Protein AF-A0A954HTC6-F1 (afdb_monomer_lite)

Secondary structure (DSSP, 8-state):
-EES--TTTHHHHHHHTTT---EE--SSHHHHHHHHHHHHHHHHHHHHHHHHHHHHHHHHHHTEEPPSS-SS---EE---SS-----------------TTTTS--------

Structure (mmCIF, N/CA/C/O backbone):
data_AF-A0A954HTC6-F1
#
_entry.id   AF-A0A954HTC6-F1
#
loop_
_atom_site.group_PDB
_atom_site.id
_atom_site.type_symbol
_atom_site.label_atom_id
_atom_site.label_alt_id
_atom_site.label_comp_id
_atom_site.label_asym_id
_atom_site.label_entity_id
_atom_site.label_seq_id
_atom_site.pdbx_PDB_ins_code
_atom_site.Cartn_x
_atom_site.Cartn_y
_atom_site.Cartn_z
_atom_site.occupancy
_atom_site.B_iso_or_equiv
_atom_site.auth_seq_id
_atom_site.auth_comp_id
_atom_site.auth_asym_id
_atom_site.auth_atom_id
_atom_site.pdbx_PDB_model_num
ATOM 1 N N . MET A 1 1 ? -1.678 -11.745 -6.687 1.00 77.38 1 MET A N 1
ATOM 2 C CA . MET A 1 1 ? -1.579 -11.172 -8.052 1.00 77.38 1 MET A CA 1
ATOM 3 C C . MET A 1 1 ? -0.110 -10.933 -8.371 1.00 77.38 1 MET A C 1
ATOM 5 O O . MET A 1 1 ? 0.620 -10.592 -7.448 1.00 77.38 1 MET A O 1
ATOM 9 N N . ALA A 1 2 ? 0.335 -11.145 -9.608 1.00 89.12 2 ALA A N 1
ATOM 10 C CA . ALA A 1 2 ? 1.731 -10.944 -9.997 1.00 89.12 2 ALA A CA 1
ATOM 11 C C . ALA A 1 2 ? 1.830 -10.008 -11.208 1.00 89.12 2 ALA A C 1
ATOM 13 O O . ALA A 1 2 ? 1.036 -10.147 -12.135 1.00 89.12 2 ALA A O 1
ATOM 14 N N . ASP A 1 3 ? 2.775 -9.068 -11.181 1.00 88.31 3 ASP A N 1
ATOM 15 C CA . ASP A 1 3 ? 3.046 -8.125 -12.274 1.00 88.31 3 ASP A CA 1
ATOM 16 C C . ASP A 1 3 ? 4.568 -7.966 -12.458 1.00 88.31 3 ASP A C 1
ATOM 18 O O . ASP A 1 3 ? 5.255 -7.411 -11.599 1.00 88.31 3 ASP A O 1
ATOM 22 N N . PHE A 1 4 ? 5.109 -8.497 -13.557 1.00 90.62 4 PHE A N 1
ATOM 23 C CA . PHE A 1 4 ? 6.551 -8.503 -13.852 1.00 90.62 4 PHE A CA 1
ATOM 24 C C . PHE A 1 4 ? 7.017 -7.302 -14.688 1.00 90.62 4 PHE A C 1
ATOM 26 O O . PHE A 1 4 ? 8.219 -7.134 -14.903 1.00 90.62 4 PHE A O 1
ATOM 33 N N . PHE A 1 5 ? 6.079 -6.463 -15.133 1.00 88.94 5 PHE A N 1
ATOM 34 C CA . PHE A 1 5 ? 6.333 -5.269 -15.938 1.00 88.94 5 PHE A CA 1
ATOM 35 C C . PHE A 1 5 ? 5.621 -4.065 -15.323 1.00 88.94 5 PHE A C 1
ATOM 37 O O . PHE A 1 5 ? 4.995 -3.263 -16.012 1.00 88.94 5 PHE A O 1
ATOM 44 N N . CYS A 1 6 ? 5.711 -3.925 -13.999 1.00 86.81 6 CYS A N 1
ATOM 45 C CA . CYS A 1 6 ? 4.850 -2.979 -13.298 1.00 86.81 6 CYS A CA 1
ATOM 46 C C . CYS A 1 6 ? 5.223 -1.510 -13.529 1.00 86.81 6 CYS A C 1
ATOM 48 O O . CYS A 1 6 ? 4.469 -0.619 -13.131 1.00 86.81 6 CYS A O 1
ATOM 50 N N . GLY A 1 7 ? 6.399 -1.232 -14.111 1.00 89.25 7 GLY A N 1
ATOM 51 C CA . GLY A 1 7 ? 6.894 0.118 -14.366 1.00 89.25 7 GLY A CA 1
ATOM 52 C C . GLY A 1 7 ? 6.903 0.984 -13.102 1.00 89.25 7 GLY A C 1
ATOM 53 O O . GLY A 1 7 ? 7.833 0.928 -12.301 1.00 89.25 7 GLY A O 1
ATOM 54 N N . SER A 1 8 ? 5.854 1.792 -12.929 1.00 90.50 8 SER A N 1
ATOM 55 C CA . SER A 1 8 ? 5.660 2.683 -11.776 1.00 90.50 8 SER A CA 1
ATOM 56 C C . SER A 1 8 ? 4.956 2.049 -10.562 1.00 90.50 8 SER A C 1
ATOM 58 O O . SER A 1 8 ? 4.862 2.701 -9.515 1.00 90.50 8 SER A O 1
ATOM 60 N N . GLY A 1 9 ? 4.454 0.815 -10.679 1.00 90.50 9 GLY A N 1
ATOM 61 C CA . GLY A 1 9 ? 3.860 0.052 -9.577 1.00 90.50 9 GLY A CA 1
ATOM 62 C C . GLY A 1 9 ? 2.411 0.416 -9.235 1.00 90.50 9 GLY A C 1
ATOM 63 O O . GLY A 1 9 ? 2.012 0.326 -8.072 1.00 90.50 9 GLY A O 1
ATOM 64 N N . THR A 1 10 ? 1.616 0.873 -10.207 1.00 91.56 10 THR A N 1
ATOM 65 C CA . THR A 1 10 ? 0.199 1.248 -10.010 1.00 91.56 10 THR A CA 1
ATOM 66 C C . THR A 1 10 ? -0.680 0.050 -9.663 1.00 91.56 10 THR A C 1
ATOM 68 O O . THR A 1 10 ? -1.450 0.127 -8.706 1.00 91.56 10 THR A O 1
ATOM 71 N N . THR A 1 11 ? -0.520 -1.068 -10.376 1.00 91.25 11 THR A N 1
ATOM 72 C CA . THR A 1 11 ? -1.229 -2.335 -10.129 1.00 91.25 11 THR A CA 1
ATOM 73 C C . THR A 1 11 ? -1.079 -2.772 -8.674 1.00 91.25 11 THR A C 1
ATOM 75 O O . THR A 1 11 ? -2.047 -3.090 -7.983 1.00 91.25 11 THR A O 1
ATOM 78 N N . THR A 1 12 ? 0.153 -2.695 -8.180 1.00 91.88 12 THR A N 1
ATOM 79 C CA . THR A 1 12 ? 0.537 -3.040 -6.817 1.00 91.88 12 THR A CA 1
ATOM 80 C C . THR A 1 12 ? -0.109 -2.125 -5.781 1.00 91.88 12 THR A C 1
ATOM 82 O O . THR A 1 12 ? -0.655 -2.603 -4.790 1.00 91.88 12 THR A O 1
ATOM 85 N N . ALA A 1 13 ? -0.126 -0.812 -6.035 1.00 91.94 13 ALA A N 1
ATOM 86 C CA . ALA A 1 13 ? -0.768 0.156 -5.146 1.00 91.94 13 ALA A CA 1
ATOM 87 C C . ALA A 1 13 ? -2.271 -0.113 -4.985 1.00 91.94 13 ALA A C 1
ATOM 89 O O . ALA A 1 13 ? -2.813 0.025 -3.890 1.00 91.94 13 ALA A O 1
ATOM 90 N N . VAL A 1 14 ? -2.949 -0.504 -6.068 1.00 91.12 14 VAL A N 1
ATOM 91 C CA . VAL A 1 14 ? -4.381 -0.831 -6.043 1.00 91.12 14 VAL A CA 1
ATOM 92 C C . VAL A 1 14 ? -4.630 -2.170 -5.353 1.00 91.12 14 VAL A C 1
ATOM 94 O O . VAL A 1 14 ? -5.611 -2.295 -4.627 1.00 91.12 14 VAL A O 1
ATOM 97 N N . ALA A 1 15 ? -3.746 -3.154 -5.535 1.00 91.75 15 ALA A N 1
ATOM 98 C CA . ALA A 1 15 ? -3.843 -4.454 -4.873 1.00 91.75 15 ALA A CA 1
ATOM 99 C C . ALA A 1 15 ? -3.581 -4.380 -3.354 1.00 91.75 15 ALA A C 1
ATOM 101 O O . ALA A 1 15 ? -4.182 -5.146 -2.597 1.00 91.75 15 ALA A O 1
ATOM 102 N N . GLU A 1 16 ? -2.734 -3.448 -2.905 1.00 91.06 16 GLU A N 1
ATOM 103 C CA . GLU A 1 16 ? -2.382 -3.269 -1.489 1.00 91.06 16 GLU A CA 1
ATOM 104 C C . GLU A 1 16 ? -3.539 -2.702 -0.650 1.00 91.06 16 GLU A C 1
ATOM 106 O O . GLU A 1 16 ? -3.747 -3.153 0.477 1.00 91.06 16 GLU A O 1
ATOM 111 N N . LYS A 1 17 ? -4.336 -1.768 -1.193 1.00 87.25 17 LYS A N 1
ATOM 112 C CA . LYS A 1 17 ? -5.487 -1.153 -0.493 1.00 87.25 17 LYS A CA 1
ATOM 113 C C . LYS A 1 17 ? -6.484 -2.178 0.087 1.00 87.25 17 LYS A C 1
ATOM 115 O O . LYS A 1 17 ? -6.742 -2.132 1.285 1.00 87.25 17 LYS A O 1
ATOM 120 N N . PRO A 1 18 ? -7.005 -3.149 -0.690 1.00 88.31 18 PRO A N 1
ATOM 121 C CA . PRO A 1 18 ? -7.872 -4.211 -0.177 1.00 88.31 18 PRO A CA 1
ATOM 122 C C . PRO A 1 18 ? -7.114 -5.307 0.600 1.00 88.31 18 PRO A C 1
ATOM 124 O O . PRO A 1 18 ? -7.716 -6.308 0.973 1.00 88.31 18 PRO A O 1
ATOM 127 N N . GLY A 1 19 ? -5.799 -5.174 0.821 1.00 86.50 19 GLY A N 1
ATOM 128 C CA . GLY A 1 19 ? -4.998 -6.135 1.584 1.00 86.50 19 GLY A CA 1
ATOM 129 C C . GLY A 1 19 ? -4.696 -7.449 0.857 1.00 86.50 19 GLY A C 1
ATOM 130 O O . GLY A 1 19 ? -4.492 -8.471 1.513 1.00 86.50 19 GLY A O 1
ATOM 131 N N . ARG A 1 20 ? -4.667 -7.456 -0.482 1.00 91.69 20 ARG A N 1
ATOM 132 C CA . ARG A 1 20 ? -4.345 -8.663 -1.260 1.00 91.69 20 ARG A CA 1
ATOM 133 C C . ARG A 1 20 ? -2.839 -8.905 -1.282 1.00 91.69 20 ARG A C 1
ATOM 135 O O . ARG A 1 20 ? -2.054 -7.968 -1.348 1.00 91.69 20 ARG A O 1
ATOM 142 N N . LYS A 1 21 ? -2.431 -10.175 -1.306 1.00 92.00 21 LYS A N 1
ATOM 143 C CA . LYS A 1 21 ? -1.024 -10.546 -1.513 1.00 92.00 21 LYS A CA 1
ATOM 144 C C . LYS A 1 21 ? -0.633 -10.350 -2.981 1.00 92.00 21 LYS A C 1
ATOM 146 O O . LYS A 1 21 ? -1.350 -10.781 -3.897 1.00 92.00 21 LYS A O 1
ATOM 151 N N . TRP A 1 22 ? 0.519 -9.734 -3.207 1.00 93.00 22 TRP A N 1
ATOM 152 C CA . TRP A 1 22 ? 1.041 -9.468 -4.541 1.00 93.00 22 TRP A CA 1
ATOM 153 C C . TRP A 1 22 ? 2.549 -9.690 -4.625 1.00 93.00 22 TRP A C 1
ATOM 155 O O . TRP A 1 22 ? 3.257 -9.624 -3.625 1.00 93.00 22 TRP A O 1
ATOM 165 N N . ILE A 1 23 ? 3.018 -9.966 -5.839 1.00 91.62 23 ILE A N 1
ATOM 166 C CA . ILE A 1 23 ? 4.435 -10.044 -6.200 1.00 91.62 23 ILE A CA 1
ATOM 167 C C . ILE A 1 23 ? 4.633 -9.108 -7.386 1.00 91.62 23 ILE A C 1
ATOM 169 O O . ILE A 1 23 ? 3.808 -9.082 -8.298 1.00 91.62 23 ILE A O 1
ATOM 173 N N . VAL A 1 24 ? 5.697 -8.314 -7.368 1.00 92.88 24 VAL A N 1
ATOM 174 C CA . VAL A 1 24 ? 5.951 -7.340 -8.424 1.00 92.88 24 VAL A CA 1
ATOM 175 C C . VAL A 1 24 ? 7.422 -7.335 -8.821 1.00 92.88 24 VAL A C 1
ATOM 177 O O . VAL A 1 24 ? 8.290 -7.447 -7.957 1.00 92.88 24 VAL A O 1
ATOM 180 N N . GLY A 1 25 ? 7.699 -7.206 -10.116 1.00 90.38 25 GLY A N 1
ATOM 181 C CA . GLY A 1 25 ? 9.048 -7.175 -10.674 1.00 90.38 25 GLY A CA 1
ATOM 182 C C . GLY A 1 25 ? 9.208 -6.119 -11.766 1.00 90.38 25 GLY A C 1
ATOM 183 O O . GLY A 1 25 ? 8.234 -5.657 -12.354 1.00 90.38 25 GLY A O 1
ATOM 184 N N . ASN A 1 26 ? 10.455 -5.710 -11.994 1.00 90.75 26 ASN A N 1
ATOM 185 C CA . ASN A 1 26 ? 10.930 -5.006 -13.187 1.00 90.75 26 ASN A CA 1
ATOM 186 C C . ASN A 1 26 ? 12.430 -5.278 -13.334 1.00 90.75 26 ASN A C 1
ATOM 188 O O . ASN A 1 26 ? 13.133 -5.404 -12.332 1.00 90.75 26 ASN A O 1
ATOM 192 N N . LEU A 1 27 ? 12.933 -5.262 -14.569 1.00 90.62 27 LEU A N 1
ATOM 193 C CA . LEU A 1 27 ? 14.365 -5.419 -14.854 1.00 90.62 27 LEU A CA 1
ATOM 194 C C . LEU A 1 27 ? 15.168 -4.125 -14.624 1.00 90.62 27 LEU A C 1
ATOM 196 O O . LEU A 1 27 ? 16.351 -4.163 -14.302 1.00 90.62 27 LEU A O 1
ATOM 200 N N . GLY A 1 28 ? 14.533 -2.959 -14.776 1.00 89.69 28 GLY A N 1
ATOM 201 C CA . GLY A 1 28 ? 15.212 -1.667 -14.683 1.00 89.69 28 GLY A CA 1
ATOM 202 C C . GLY A 1 28 ? 15.376 -1.154 -13.248 1.00 89.69 28 GLY A C 1
ATOM 203 O O . GLY A 1 28 ? 14.415 -1.111 -12.478 1.00 89.69 28 GLY A O 1
ATOM 204 N N . LYS A 1 29 ? 16.564 -0.625 -12.917 1.00 90.31 29 LYS A N 1
ATOM 205 C CA . LYS A 1 29 ? 16.852 0.008 -11.612 1.00 90.31 29 LYS A CA 1
ATOM 206 C C . LYS A 1 29 ? 15.886 1.153 -11.282 1.00 90.31 29 LYS A C 1
ATOM 208 O O . LYS A 1 29 ? 15.444 1.262 -10.136 1.00 90.31 29 LYS A O 1
ATOM 213 N N . PHE A 1 30 ? 15.554 1.998 -12.261 1.00 91.94 30 PHE A N 1
ATOM 214 C CA . PHE A 1 30 ? 14.680 3.160 -12.058 1.00 91.94 30 PHE A CA 1
ATOM 215 C C . PHE A 1 30 ? 13.212 2.771 -11.790 1.00 91.94 30 PHE A C 1
ATOM 217 O O . PHE A 1 30 ? 12.696 3.189 -10.752 1.00 91.94 30 PHE A O 1
ATOM 224 N N . PRO A 1 31 ? 12.556 1.920 -12.612 1.00 91.44 31 PRO A N 1
ATOM 225 C CA . PRO A 1 31 ? 11.229 1.374 -12.305 1.00 91.44 31 PRO A CA 1
ATOM 226 C C . PRO A 1 31 ? 11.120 0.744 -10.911 1.00 91.44 31 PRO A C 1
ATOM 228 O O . PRO A 1 31 ? 10.161 1.002 -10.179 1.00 91.44 31 PRO A O 1
ATOM 231 N N . VAL A 1 32 ? 12.135 -0.026 -10.498 1.00 92.56 32 VAL A N 1
ATOM 232 C CA . VAL A 1 32 ? 12.173 -0.650 -9.165 1.00 92.56 32 VAL A CA 1
ATOM 233 C C . VAL A 1 32 ? 12.197 0.404 -8.056 1.00 92.56 32 VAL A C 1
ATOM 235 O O . VAL A 1 32 ? 11.437 0.299 -7.092 1.00 92.56 32 VAL A O 1
ATOM 238 N N . HIS A 1 33 ? 13.012 1.455 -8.186 1.00 92.88 33 HIS A N 1
ATOM 239 C CA . HIS A 1 33 ? 13.066 2.528 -7.187 1.00 92.88 33 HIS A CA 1
ATOM 240 C C . HIS A 1 33 ? 11.759 3.319 -7.112 1.00 92.88 33 HIS A C 1
ATOM 242 O O . HIS A 1 33 ? 11.287 3.609 -6.011 1.00 92.88 33 HIS A O 1
ATOM 248 N N . THR A 1 34 ? 11.161 3.643 -8.258 1.00 94.00 34 THR A N 1
ATOM 249 C CA . THR A 1 34 ? 9.878 4.355 -8.325 1.00 94.00 34 THR A CA 1
ATOM 250 C C . THR A 1 34 ? 8.769 3.540 -7.667 1.00 94.00 34 THR A C 1
ATOM 252 O O . THR A 1 34 ? 8.051 4.052 -6.805 1.00 94.00 34 THR A O 1
ATOM 255 N N . THR A 1 35 ? 8.687 2.250 -7.996 1.00 94.19 35 THR A N 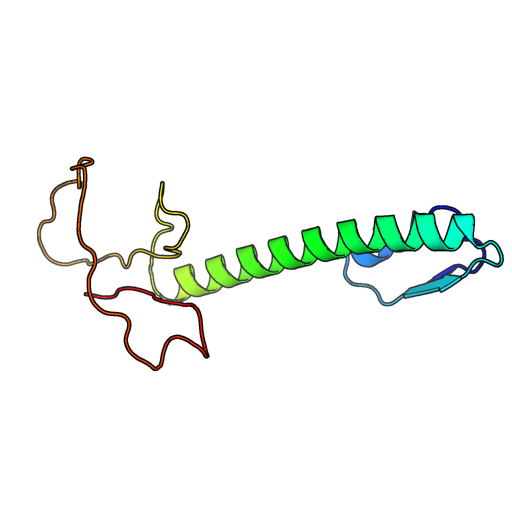1
ATOM 256 C CA . THR A 1 35 ? 7.717 1.321 -7.405 1.00 94.19 35 THR A CA 1
ATOM 257 C C . THR A 1 35 ? 7.919 1.192 -5.895 1.00 94.19 35 THR A C 1
ATOM 259 O O . THR A 1 35 ? 6.964 1.338 -5.133 1.00 94.19 35 THR A O 1
ATOM 262 N N . ARG A 1 36 ? 9.163 1.012 -5.427 1.00 93.31 36 ARG A N 1
ATOM 263 C CA . ARG A 1 36 ? 9.481 0.910 -3.993 1.00 93.31 36 ARG A CA 1
ATOM 264 C C . ARG A 1 36 ? 9.091 2.172 -3.224 1.00 93.31 36 ARG A C 1
ATOM 266 O O . ARG A 1 36 ? 8.444 2.069 -2.185 1.00 93.31 36 ARG A O 1
ATOM 273 N N . LYS A 1 37 ? 9.451 3.358 -3.731 1.00 94.56 37 LYS A N 1
ATOM 274 C CA . LYS A 1 37 ? 9.097 4.642 -3.100 1.00 94.56 37 LYS A CA 1
ATOM 275 C C . LYS A 1 37 ? 7.580 4.817 -2.997 1.00 94.56 37 LYS A C 1
ATOM 277 O O . LYS A 1 37 ? 7.091 5.195 -1.935 1.00 94.56 37 LYS A O 1
ATOM 282 N N . ARG A 1 38 ? 6.835 4.480 -4.058 1.00 94.38 38 ARG A N 1
ATOM 283 C CA . ARG A 1 38 ? 5.364 4.499 -4.052 1.00 94.38 38 ARG A CA 1
ATOM 284 C C . ARG A 1 38 ? 4.798 3.552 -2.989 1.00 94.38 38 ARG A C 1
ATOM 286 O O . ARG A 1 38 ? 3.924 3.956 -2.227 1.00 94.38 38 ARG A O 1
ATOM 293 N N . MET A 1 39 ? 5.301 2.317 -2.913 1.00 93.81 39 MET A N 1
ATOM 294 C CA . MET A 1 39 ? 4.788 1.307 -1.975 1.00 93.81 39 MET A CA 1
ATOM 295 C C . MET A 1 39 ? 5.016 1.684 -0.514 1.00 93.81 39 MET A C 1
ATOM 297 O O . MET A 1 39 ? 4.114 1.498 0.295 1.00 93.81 39 MET A O 1
ATOM 301 N N . ILE A 1 40 ? 6.155 2.300 -0.184 1.00 93.62 40 ILE A N 1
ATOM 302 C CA . ILE A 1 40 ? 6.409 2.815 1.172 1.00 93.62 40 ILE A CA 1
ATOM 303 C C . ILE A 1 40 ? 5.331 3.831 1.584 1.00 93.62 40 ILE A C 1
ATOM 305 O O . ILE A 1 40 ? 4.850 3.790 2.715 1.00 93.62 40 ILE A O 1
ATOM 309 N N . GLY A 1 41 ? 4.920 4.720 0.674 1.00 93.12 41 GLY A N 1
ATOM 310 C CA . GLY A 1 41 ? 3.848 5.686 0.934 1.00 93.12 41 GLY A CA 1
ATOM 311 C C . GLY A 1 41 ? 2.503 5.013 1.218 1.00 93.12 41 GLY A C 1
ATOM 312 O O . GLY A 1 41 ? 1.862 5.317 2.222 1.00 93.12 41 GLY A O 1
ATOM 313 N N . VAL A 1 42 ? 2.115 4.046 0.382 1.00 93.12 42 VAL A N 1
ATOM 314 C CA . VAL A 1 42 ? 0.854 3.299 0.541 1.00 93.12 42 VAL A CA 1
ATOM 315 C C . VAL A 1 42 ? 0.839 2.493 1.844 1.00 93.12 42 VAL A C 1
ATOM 317 O O . VAL A 1 42 ? -0.160 2.487 2.559 1.00 93.12 42 VAL A O 1
ATOM 320 N N . GLN A 1 43 ? 1.954 1.853 2.204 1.00 92.38 43 GLN A N 1
ATOM 321 C 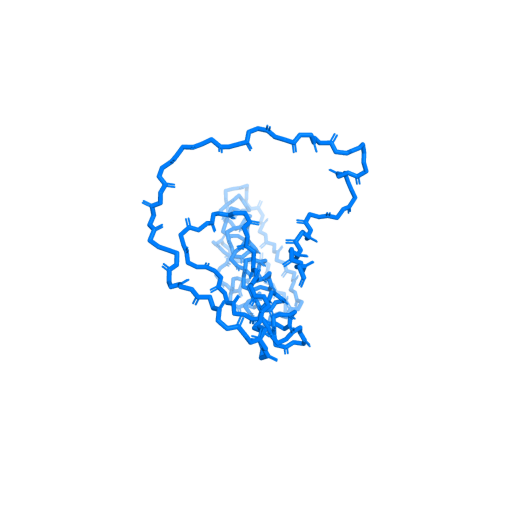CA . GLN A 1 43 ? 2.060 1.089 3.449 1.00 92.38 43 GLN A CA 1
ATOM 322 C C . GLN A 1 43 ? 1.954 1.976 4.693 1.00 92.38 43 GLN A C 1
ATOM 324 O O . GLN A 1 43 ? 1.310 1.581 5.662 1.00 92.38 43 GLN A O 1
ATOM 329 N N . ARG A 1 44 ? 2.540 3.181 4.665 1.00 93.69 44 ARG A N 1
ATOM 330 C CA . ARG A 1 44 ? 2.422 4.151 5.766 1.00 93.69 44 ARG A CA 1
ATOM 331 C C . ARG A 1 44 ? 0.985 4.627 5.962 1.00 93.69 44 ARG A C 1
ATOM 333 O O . ARG A 1 44 ? 0.521 4.654 7.094 1.00 93.69 44 ARG A O 1
ATOM 340 N N . GLN A 1 45 ? 0.277 4.939 4.875 1.00 91.69 45 GLN A N 1
ATOM 341 C CA . GLN A 1 45 ? -1.144 5.308 4.931 1.00 91.69 45 GLN A CA 1
ATOM 342 C C . GLN A 1 45 ? -1.977 4.183 5.551 1.00 91.69 45 GLN A C 1
ATOM 344 O O . GLN A 1 45 ? -2.716 4.403 6.503 1.00 91.69 45 GLN A O 1
ATOM 349 N N . ARG A 1 46 ? -1.764 2.949 5.088 1.00 89.44 46 ARG A N 1
ATOM 350 C CA . ARG A 1 46 ? -2.464 1.770 5.604 1.00 89.44 46 ARG 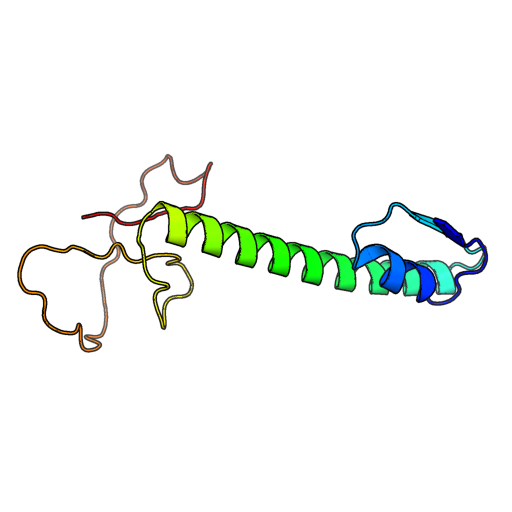A CA 1
ATOM 351 C C . ARG A 1 46 ? -2.157 1.486 7.077 1.00 89.44 46 ARG A C 1
ATOM 353 O O . ARG A 1 46 ? -3.018 0.982 7.793 1.00 89.44 46 ARG A O 1
ATOM 360 N N . LEU A 1 47 ? -0.932 1.750 7.533 1.00 91.06 47 LEU A N 1
ATOM 361 C CA . LEU A 1 47 ? -0.577 1.607 8.945 1.00 91.06 47 LEU A CA 1
ATOM 362 C C . LEU A 1 47 ? -1.311 2.649 9.798 1.00 91.06 47 LEU A C 1
ATOM 364 O O . LEU A 1 47 ? -1.943 2.266 10.775 1.00 91.06 47 LEU A O 1
ATOM 368 N N . ALA A 1 48 ? -1.319 3.914 9.374 1.00 91.06 48 ALA A N 1
ATOM 369 C CA . ALA A 1 48 ? -2.037 4.983 10.067 1.00 91.06 48 ALA A CA 1
ATOM 370 C C . ALA A 1 48 ? -3.553 4.714 10.143 1.00 91.06 48 ALA A C 1
ATOM 372 O O . ALA A 1 48 ? -4.166 4.898 11.190 1.00 91.06 48 ALA A O 1
ATOM 373 N N . GLU A 1 49 ? -4.158 4.209 9.063 1.00 91.19 49 GLU A N 1
ATOM 374 C CA . GLU A 1 49 ? -5.570 3.796 9.051 1.00 91.19 49 GLU A CA 1
ATOM 375 C C . GLU A 1 49 ? -5.848 2.671 10.059 1.00 91.19 49 GLU A C 1
ATOM 377 O O . GLU A 1 49 ? -6.841 2.712 10.786 1.00 91.19 49 GLU A O 1
ATOM 382 N N . LYS A 1 50 ? -4.957 1.673 10.141 1.00 90.75 50 LYS A N 1
ATOM 383 C CA . LYS A 1 50 ? -5.071 0.577 11.114 1.00 90.75 50 LYS A CA 1
ATOM 384 C C . LYS A 1 50 ? -4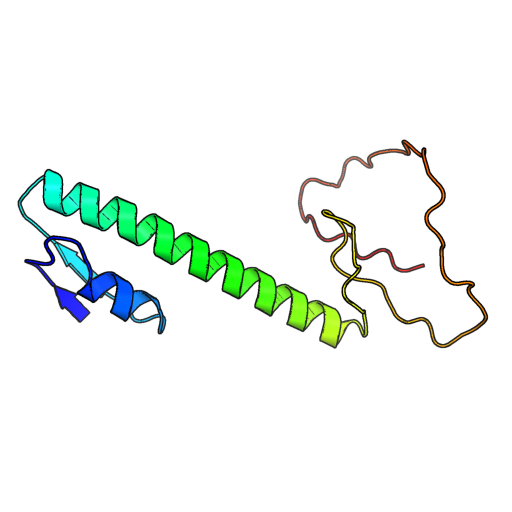.912 1.061 12.549 1.00 90.75 50 LYS A C 1
ATOM 386 O O . LYS A 1 50 ? -5.662 0.615 13.410 1.00 90.75 50 LYS A O 1
ATOM 391 N N . GLU A 1 51 ? -3.957 1.948 12.808 1.00 91.44 51 GLU A N 1
ATOM 392 C CA . GLU A 1 51 ? -3.750 2.552 14.126 1.00 91.44 51 GLU A CA 1
ATOM 393 C C . GLU A 1 51 ? -4.980 3.361 14.550 1.00 91.44 51 GLU A C 1
ATOM 395 O O . GLU A 1 51 ? -5.484 3.172 15.654 1.00 91.44 51 GLU A O 1
ATOM 400 N N . ALA A 1 52 ? -5.542 4.178 13.654 1.00 89.38 52 ALA A N 1
ATOM 401 C CA . ALA A 1 52 ? -6.759 4.940 13.923 1.00 89.38 52 ALA A CA 1
ATOM 402 C C . ALA A 1 52 ? -7.968 4.033 14.214 1.00 89.38 52 ALA A C 1
ATOM 404 O O . ALA A 1 52 ? -8.707 4.281 15.169 1.00 89.38 52 ALA A O 1
ATOM 405 N N . ALA A 1 53 ? -8.148 2.965 13.431 1.00 91.12 53 ALA A N 1
ATOM 406 C CA . ALA A 1 53 ? -9.209 1.983 13.651 1.00 91.12 53 ALA A CA 1
ATOM 407 C C . ALA A 1 53 ? -9.022 1.209 14.968 1.00 91.12 53 ALA A C 1
ATOM 409 O O . ALA A 1 53 ? -9.989 0.913 15.667 1.00 91.12 53 ALA A O 1
ATOM 410 N N . PHE A 1 54 ? -7.776 0.903 15.333 1.00 92.19 54 PHE A N 1
ATOM 411 C CA . PHE A 1 54 ? -7.452 0.237 16.590 1.00 92.19 54 PHE A CA 1
ATOM 412 C C . PHE A 1 54 ? -7.729 1.131 17.803 1.00 92.19 54 PHE A C 1
ATOM 414 O O . PHE A 1 54 ? -8.321 0.677 18.781 1.00 92.19 54 PHE A O 1
ATOM 421 N N . LEU A 1 55 ? -7.366 2.414 17.729 1.00 89.19 55 LEU A N 1
ATOM 422 C CA . LEU A 1 55 ? -7.686 3.387 18.772 1.00 89.19 55 LEU A CA 1
ATOM 423 C C . LEU A 1 55 ? -9.197 3.554 18.939 1.00 89.19 55 LEU A C 1
ATOM 425 O O . LEU A 1 55 ? -9.686 3.565 20.064 1.00 89.19 55 LEU A O 1
ATOM 429 N N . ASP A 1 56 ? -9.947 3.627 17.840 1.00 88.56 56 ASP A N 1
ATOM 430 C CA . ASP A 1 56 ? -11.409 3.704 17.883 1.00 88.56 56 ASP A CA 1
ATOM 431 C C . ASP A 1 56 ? -12.029 2.504 18.617 1.00 88.56 56 ASP A C 1
ATOM 433 O O . ASP A 1 56 ? -12.862 2.665 19.514 1.00 88.56 56 ASP A O 1
ATOM 437 N N . LEU A 1 57 ? -11.534 1.299 18.318 1.00 90.69 57 LEU A N 1
ATOM 438 C CA . LEU A 1 57 ? -11.944 0.075 18.999 1.00 90.69 57 LEU A CA 1
ATOM 439 C C . LEU A 1 57 ? -11.663 0.130 20.508 1.00 90.69 57 LEU A C 1
ATOM 441 O O . LEU A 1 57 ? -12.536 -0.229 21.302 1.00 90.69 57 LEU A O 1
ATOM 445 N N . ILE A 1 58 ? -10.474 0.591 20.910 1.00 90.56 58 ILE A N 1
ATOM 446 C CA . ILE A 1 58 ? -10.106 0.737 22.327 1.00 90.56 58 ILE A CA 1
ATOM 447 C C . ILE A 1 58 ? -11.047 1.718 23.026 1.00 90.56 58 ILE A C 1
ATOM 449 O O . ILE A 1 58 ? -11.577 1.411 24.093 1.00 90.56 58 ILE A O 1
ATOM 453 N N . LEU A 1 59 ? -11.294 2.884 22.432 1.00 86.25 59 LEU A N 1
ATOM 454 C CA . LEU A 1 59 ? -12.138 3.915 23.036 1.00 86.25 59 LEU A CA 1
ATOM 455 C C . LEU A 1 59 ? -13.579 3.451 23.204 1.00 86.25 59 LEU A C 1
ATOM 457 O O . LEU A 1 59 ? -14.175 3.643 24.267 1.00 86.25 59 LEU A O 1
ATOM 461 N N . ARG A 1 60 ? -14.106 2.750 22.198 1.00 85.44 60 ARG A N 1
ATOM 462 C CA . ARG A 1 60 ? -15.422 2.120 22.262 1.00 85.44 60 ARG A CA 1
ATOM 463 C C . ARG A 1 60 ? -15.494 1.072 23.375 1.00 85.44 60 ARG A C 1
ATOM 465 O O . ARG A 1 60 ? -16.465 1.066 24.130 1.00 85.44 60 ARG A O 1
ATOM 472 N N . ALA A 1 61 ? -14.482 0.213 23.508 1.00 87.88 61 ALA A N 1
ATOM 473 C CA . ALA A 1 61 ? -14.428 -0.797 24.566 1.00 87.88 61 ALA A CA 1
ATOM 474 C C . ALA A 1 61 ? -14.324 -0.166 25.967 1.00 87.88 61 ALA A C 1
ATOM 476 O O . ALA A 1 61 ? -14.980 -0.615 26.907 1.00 87.88 61 ALA A O 1
ATOM 477 N N . CYS A 1 62 ? -13.550 0.912 26.100 1.00 86.44 62 CYS A N 1
ATOM 478 C CA . CYS A 1 62 ? -13.322 1.611 27.363 1.00 86.44 62 CYS A CA 1
ATOM 479 C C . CYS A 1 62 ? -14.396 2.656 27.723 1.00 86.44 62 CYS A C 1
ATOM 481 O O . CYS A 1 62 ? -14.300 3.248 28.799 1.00 86.44 62 CYS A O 1
ATOM 483 N N . ARG A 1 63 ? -15.406 2.897 26.869 1.00 82.94 63 ARG A N 1
ATOM 484 C CA . ARG A 1 63 ? -16.394 3.994 27.016 1.00 82.94 63 ARG A CA 1
ATOM 485 C C . ARG A 1 63 ? -15.723 5.360 27.226 1.00 82.94 63 ARG A C 1
ATOM 487 O O . ARG A 1 63 ? -16.075 6.126 28.133 1.00 82.94 63 ARG A O 1
ATOM 494 N N . ALA A 1 64 ? -14.718 5.629 26.403 1.00 82.31 64 ALA A N 1
ATOM 495 C CA . ALA A 1 64 ? -13.918 6.842 26.441 1.00 82.31 64 ALA A CA 1
ATOM 496 C C . ALA A 1 64 ? -14.131 7.690 25.177 1.00 82.31 64 ALA A C 1
ATOM 498 O O . ALA A 1 64 ? -14.384 7.163 24.097 1.00 82.31 64 ALA A O 1
ATOM 499 N N . GLU A 1 65 ? -14.015 9.005 25.325 1.00 81.31 65 GLU A N 1
ATOM 500 C CA . GLU A 1 65 ? -14.088 9.993 24.246 1.00 81.31 65 GLU A CA 1
ATOM 501 C C . GLU A 1 65 ? -12.684 10.314 23.716 1.00 81.31 65 GLU A C 1
ATOM 503 O O . GLU A 1 65 ? -11.704 10.221 24.463 1.00 81.31 65 GLU A O 1
ATOM 508 N N . LYS A 1 66 ? -12.569 10.706 22.440 1.00 78.19 66 LYS A N 1
ATOM 509 C CA . LYS A 1 66 ? -11.307 11.222 21.887 1.00 78.19 66 LYS A CA 1
ATOM 510 C C . LYS A 1 66 ? -11.023 12.603 22.497 1.00 78.19 66 LYS A C 1
ATOM 512 O O . LYS A 1 66 ? -11.915 13.445 22.480 1.00 78.19 66 LYS A O 1
ATOM 517 N N . PRO A 1 67 ? -9.829 12.849 23.055 1.00 77.62 67 PRO A N 1
ATOM 518 C CA . PRO A 1 67 ? -9.466 14.162 23.569 1.00 77.62 67 PRO A CA 1
ATOM 519 C C . PRO A 1 67 ? -9.071 15.101 22.419 1.00 77.62 67 PRO A C 1
ATOM 521 O O . PRO A 1 67 ? -8.292 14.725 21.545 1.00 77.62 67 PRO A O 1
ATOM 524 N N . ASP A 1 68 ? -9.571 16.334 22.448 1.00 73.25 68 ASP A N 1
ATOM 525 C CA . ASP A 1 68 ? -9.209 17.383 21.491 1.00 73.25 68 ASP A CA 1
ATOM 526 C C . ASP A 1 68 ? -8.030 18.222 22.010 1.00 73.25 68 ASP A C 1
ATOM 528 O O . ASP A 1 68 ? -7.975 18.575 23.189 1.00 73.25 68 ASP A O 1
ATOM 532 N N . GLY A 1 69 ? -7.088 18.570 21.127 1.00 77.50 69 GLY A N 1
ATOM 533 C CA . GLY A 1 69 ? -5.996 19.509 21.430 1.00 77.50 69 GLY A CA 1
ATOM 534 C C . GLY A 1 69 ? -4.779 18.932 22.166 1.00 77.50 69 GLY A C 1
ATOM 535 O O . GLY A 1 69 ? -3.912 19.701 22.576 1.00 77.50 69 GLY A O 1
ATOM 536 N N . PHE A 1 70 ? -4.675 17.606 22.313 1.00 70.88 70 PHE A N 1
ATOM 537 C CA . PHE A 1 70 ? -3.516 16.936 22.917 1.00 70.88 70 PHE A CA 1
ATOM 538 C C . PHE A 1 70 ? -2.888 15.928 21.944 1.00 70.88 70 PHE A C 1
ATOM 540 O O . PHE A 1 70 ? -3.579 15.047 21.447 1.00 70.88 70 PHE A O 1
ATOM 547 N N . GLU A 1 71 ? -1.574 16.014 21.701 1.00 63.84 71 GLU A N 1
ATOM 548 C CA . GLU A 1 71 ? -0.875 15.086 20.787 1.00 63.84 71 GLU A CA 1
ATOM 549 C C . GLU A 1 71 ? -0.671 13.678 21.371 1.00 63.84 71 GLU A C 1
ATOM 551 O O . GLU A 1 71 ? -0.589 12.702 20.631 1.00 63.84 71 GLU A O 1
ATOM 556 N N . THR A 1 72 ? -0.575 13.558 22.697 1.00 75.44 72 THR A N 1
ATOM 557 C CA . THR A 1 72 ? -0.187 12.317 23.392 1.00 75.44 72 THR A CA 1
ATOM 558 C C . THR A 1 72 ? -1.333 11.579 24.074 1.00 75.44 72 THR A C 1
ATOM 560 O O . THR A 1 72 ? -1.160 10.426 24.463 1.00 75.44 72 THR A O 1
ATOM 563 N N . PHE A 1 73 ? -2.496 12.208 24.242 1.00 75.56 73 PHE A N 1
ATOM 564 C CA . PHE A 1 73 ? -3.644 11.566 24.878 1.00 75.56 73 PHE A CA 1
ATOM 565 C C . PHE A 1 73 ? -4.571 10.983 23.819 1.00 75.56 73 PHE A C 1
ATOM 567 O O . PHE A 1 73 ? -4.952 11.666 22.878 1.00 75.56 73 PHE A O 1
ATOM 574 N N . HIS A 1 74 ? -4.956 9.717 23.983 1.00 72.75 74 HIS A N 1
ATOM 575 C CA . HIS A 1 74 ? -5.824 9.033 23.020 1.00 72.75 74 HIS A CA 1
ATOM 576 C C . HIS A 1 74 ? -7.265 8.871 23.503 1.00 72.75 74 HIS A C 1
ATOM 578 O O . HIS A 1 74 ? -8.144 8.680 22.670 1.00 72.75 74 HIS A O 1
ATOM 584 N N . GLY A 1 75 ? -7.527 8.968 24.814 1.00 70.62 75 GLY A N 1
ATOM 585 C CA . GLY A 1 75 ? -8.856 8.745 25.383 1.00 70.62 75 GLY A CA 1
ATOM 586 C C . GLY A 1 75 ? -9.109 9.472 26.698 1.00 70.62 75 GLY A C 1
ATOM 587 O O . GLY A 1 75 ? -8.209 9.597 27.526 1.00 70.62 75 GLY A O 1
ATOM 588 N N . LYS A 1 76 ? -10.360 9.894 26.903 1.00 74.69 76 LYS A N 1
ATOM 589 C CA . LYS A 1 76 ? -10.896 10.441 28.154 1.00 74.69 76 LYS A CA 1
ATOM 590 C C . LYS A 1 76 ? -12.088 9.598 28.605 1.00 74.69 76 LYS A C 1
ATOM 592 O O . LYS A 1 76 ? -13.107 9.554 27.924 1.00 74.69 76 LYS A O 1
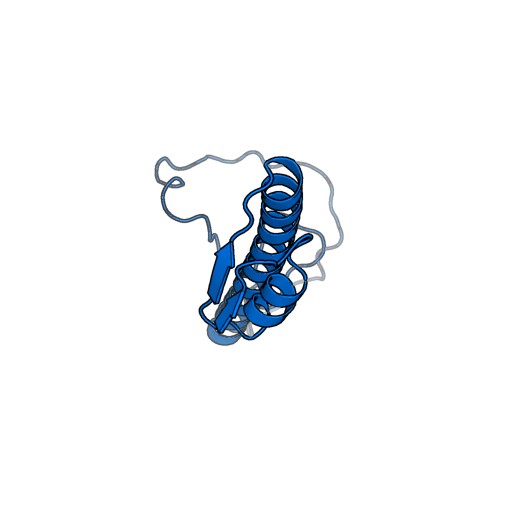ATOM 597 N N . LYS A 1 77 ? -11.982 8.906 29.740 1.00 64.06 77 LYS A N 1
ATOM 598 C CA . LYS A 1 77 ? -13.073 8.065 30.261 1.00 64.06 77 LYS A CA 1
ATOM 599 C C . LYS A 1 77 ? -14.257 8.938 30.697 1.00 64.06 77 LYS A C 1
ATOM 601 O O . LYS A 1 77 ? -14.077 9.876 31.472 1.00 64.06 77 LYS A O 1
ATOM 606 N N . SER A 1 78 ? -15.467 8.631 30.229 1.00 51.91 78 SER A N 1
ATOM 607 C CA . SER A 1 78 ? -16.672 9.334 30.684 1.00 51.91 78 SER A CA 1
ATOM 608 C C . SER A 1 78 ? -17.046 8.846 32.088 1.00 51.91 78 SER A C 1
ATOM 610 O O . SER A 1 78 ? -17.382 7.679 32.297 1.00 51.91 78 SER A O 1
ATOM 612 N N . ARG A 1 79 ? -16.949 9.716 33.099 1.00 53.28 79 ARG A N 1
ATOM 613 C CA . ARG A 1 79 ? -17.413 9.390 34.451 1.00 53.28 79 ARG A CA 1
ATOM 614 C C . ARG A 1 79 ? -18.846 9.877 34.615 1.00 53.28 79 ARG A C 1
ATOM 616 O O . ARG A 1 79 ? -19.089 11.044 34.915 1.00 53.28 79 ARG A O 1
ATOM 623 N N . THR A 1 80 ? -19.809 8.971 34.477 1.00 47.62 80 THR A N 1
ATOM 624 C CA . THR A 1 80 ? -21.128 9.127 35.100 1.00 47.62 80 THR A CA 1
ATOM 625 C C . THR A 1 80 ? -20.955 9.005 36.619 1.00 47.62 80 THR A C 1
ATOM 627 O O . THR A 1 80 ? -21.196 7.960 37.206 1.00 47.62 80 THR A O 1
ATOM 630 N N . SER A 1 81 ? -20.454 10.067 37.253 1.00 43.19 81 SER A N 1
ATOM 631 C CA . SER A 1 81 ? -20.743 10.433 38.646 1.00 43.19 81 SER A CA 1
ATOM 632 C C . SER A 1 81 ? -20.031 11.742 39.014 1.00 43.19 81 SER A C 1
ATOM 634 O O . SER A 1 81 ? -18.815 11.803 39.199 1.00 43.19 81 SER A O 1
ATOM 636 N N . GLY A 1 82 ? -20.839 12.796 39.150 1.00 44.25 82 GLY A N 1
ATOM 637 C CA . GLY A 1 82 ? -20.537 13.980 39.955 1.00 44.25 82 GLY A CA 1
ATOM 638 C C . GLY A 1 82 ? -19.627 15.031 39.320 1.00 44.25 82 GLY A C 1
ATOM 639 O O . GLY A 1 82 ? -18.414 14.884 39.337 1.00 44.25 82 GLY A O 1
ATOM 640 N N . ARG A 1 83 ? -20.256 16.128 38.863 1.00 46.00 83 ARG A N 1
ATOM 641 C CA . ARG A 1 83 ? -19.721 17.497 38.709 1.00 46.00 83 ARG A CA 1
ATOM 642 C C . ARG A 1 83 ? -18.258 17.607 38.266 1.00 46.00 83 ARG A C 1
ATOM 644 O O . ARG A 1 83 ? -17.379 17.621 39.113 1.00 46.00 83 ARG A O 1
ATOM 651 N N . HIS A 1 84 ? -18.010 17.909 36.994 1.00 43.34 84 HIS A N 1
ATOM 652 C CA . HIS A 1 84 ? -16.798 18.650 36.646 1.00 43.34 84 HIS A CA 1
ATOM 653 C C . HIS A 1 84 ? -17.089 19.764 35.645 1.00 43.34 84 HIS A C 1
ATOM 655 O O . HIS A 1 84 ? -17.776 19.571 34.644 1.00 43.34 84 HIS A O 1
ATOM 661 N N . ARG A 1 85 ? -16.577 20.951 35.988 1.00 38.47 85 ARG A N 1
ATOM 662 C CA . ARG A 1 85 ? -16.542 22.151 35.149 1.00 38.47 85 ARG A CA 1
ATOM 663 C C . ARG A 1 85 ? -15.918 21.822 33.785 1.00 38.47 85 ARG A C 1
ATOM 665 O O . ARG A 1 85 ? -14.990 21.012 33.748 1.00 38.47 85 ARG A O 1
ATOM 672 N N . PRO A 1 86 ? -16.336 22.493 32.697 1.00 41.66 86 PRO A N 1
ATOM 673 C CA . PRO A 1 86 ? -15.534 22.504 31.486 1.00 41.66 86 PRO A CA 1
ATOM 674 C C . PRO A 1 86 ? -14.156 23.072 31.841 1.00 41.66 86 PRO A C 1
ATOM 676 O O . PRO A 1 86 ? -14.054 24.185 32.361 1.00 41.66 86 PRO A O 1
ATOM 679 N N . CYS A 1 87 ? -13.107 22.280 31.623 1.00 44.31 87 CYS A N 1
ATOM 680 C CA . CYS A 1 87 ? -11.732 22.731 31.766 1.00 44.31 87 CYS A CA 1
ATOM 681 C C . CYS A 1 87 ? -11.476 23.775 30.674 1.00 44.31 87 CYS A C 1
ATOM 683 O O . CYS A 1 87 ? -11.183 23.431 29.533 1.00 44.31 87 CYS A O 1
ATOM 685 N N . GLN A 1 88 ? -11.653 25.052 31.010 1.00 44.62 88 GLN A N 1
ATOM 686 C CA . GLN A 1 88 ? -11.089 26.147 30.228 1.00 44.62 88 GLN A CA 1
ATOM 687 C C . GLN A 1 88 ? -9.555 26.020 30.227 1.00 44.62 88 GLN A C 1
ATOM 689 O O . GLN A 1 88 ? -8.991 25.498 31.195 1.00 44.62 88 GLN A O 1
ATOM 694 N N . PRO A 1 89 ? -8.868 26.472 29.163 1.00 46.03 89 PRO A N 1
ATOM 695 C CA . PRO A 1 89 ? -7.429 26.309 29.035 1.00 46.03 89 PRO A CA 1
ATOM 696 C C . PRO A 1 89 ? -6.722 27.219 30.045 1.00 46.03 89 PRO A C 1
ATOM 698 O O . PRO A 1 89 ? -6.597 28.422 29.836 1.00 46.03 89 PRO A O 1
ATOM 701 N N . ALA A 1 90 ? -6.267 26.646 31.158 1.00 37.94 90 ALA A N 1
ATOM 702 C CA . ALA A 1 90 ? -5.323 27.299 32.052 1.00 37.94 90 ALA A CA 1
ATOM 703 C C . ALA A 1 90 ? -3.912 26.889 31.625 1.00 37.94 90 ALA A C 1
ATOM 705 O O . ALA A 1 90 ? -3.578 25.705 31.580 1.00 37.94 90 ALA A O 1
ATOM 706 N N . GLY A 1 91 ? -3.120 27.886 31.236 1.00 36.81 91 GLY A N 1
ATOM 707 C CA . GLY A 1 91 ? -1.748 27.712 30.795 1.00 36.81 91 GLY A CA 1
ATOM 708 C C . GLY A 1 91 ? -0.826 27.099 31.852 1.00 36.81 91 GLY A C 1
ATOM 709 O O . GLY A 1 91 ? -1.085 27.169 33.045 1.00 36.81 91 GLY A O 1
ATOM 710 N N . HIS A 1 92 ? 0.285 26.572 31.335 1.00 39.00 92 HIS A N 1
ATOM 711 C CA . HIS A 1 92 ? 1.563 26.295 31.990 1.00 39.00 92 HIS A CA 1
ATOM 712 C C . HIS A 1 92 ? 1.602 25.397 33.249 1.00 39.00 92 HIS A C 1
ATOM 714 O O . HIS A 1 92 ? 1.040 25.686 34.295 1.00 39.00 92 HIS A O 1
ATOM 720 N N . ALA A 1 93 ? 2.505 24.412 33.139 1.00 35.31 93 ALA A N 1
ATOM 721 C CA . ALA A 1 93 ? 3.224 23.686 34.192 1.00 35.31 93 ALA A CA 1
ATOM 722 C C . ALA A 1 93 ? 2.556 22.451 34.829 1.00 35.31 93 ALA A C 1
ATOM 724 O O . ALA A 1 93 ? 1.649 22.554 35.641 1.00 35.31 93 ALA A O 1
ATOM 725 N N . ALA A 1 94 ? 3.155 21.280 34.567 1.00 36.28 94 ALA A N 1
ATOM 726 C CA . ALA A 1 94 ? 3.686 20.406 35.620 1.00 36.28 94 ALA A CA 1
ATOM 727 C C . ALA A 1 94 ? 4.589 19.314 35.012 1.00 36.28 94 ALA A C 1
ATOM 729 O O . ALA A 1 94 ? 4.138 18.319 34.450 1.00 36.28 94 ALA A O 1
ATOM 730 N N . VAL A 1 95 ? 5.902 19.505 35.151 1.00 50.25 95 VAL A N 1
ATOM 731 C CA . VAL A 1 95 ? 6.903 18.435 35.072 1.00 50.25 95 VAL A CA 1
ATOM 732 C C . VAL A 1 95 ? 6.700 17.528 36.291 1.00 50.25 95 VAL A C 1
ATOM 734 O O . VAL A 1 95 ? 6.808 17.994 37.421 1.00 50.25 95 VAL A O 1
ATOM 737 N N . GLY A 1 96 ? 6.421 16.236 36.085 1.00 35.22 96 GLY A N 1
ATOM 738 C CA . GLY A 1 96 ? 6.151 15.300 37.182 1.00 35.22 96 GLY A CA 1
ATOM 739 C C . GLY A 1 96 ? 6.445 13.836 36.846 1.00 35.22 96 GLY A C 1
ATOM 740 O O . GLY A 1 96 ? 5.586 13.125 36.350 1.00 35.22 96 GLY A O 1
ATOM 741 N N . LYS A 1 97 ? 7.683 13.419 37.145 1.00 34.75 97 LYS A N 1
ATOM 742 C CA . LYS A 1 97 ? 8.210 12.052 37.384 1.00 34.75 97 LYS A CA 1
ATOM 743 C C . LYS A 1 97 ? 7.885 10.947 36.356 1.00 34.75 97 LYS A C 1
ATOM 745 O O . LYS A 1 97 ? 6.866 10.269 36.412 1.00 34.75 97 LYS A O 1
ATOM 750 N N . ARG A 1 98 ? 8.863 10.660 35.482 1.00 35.38 98 ARG A N 1
ATOM 751 C CA . ARG A 1 98 ? 8.912 9.425 34.675 1.00 35.38 98 ARG A CA 1
ATOM 752 C C . ARG A 1 98 ? 9.229 8.229 35.571 1.00 35.38 98 ARG A C 1
ATOM 754 O O . ARG A 1 98 ? 10.305 8.170 36.160 1.00 35.38 98 ARG A O 1
ATOM 761 N N . SER A 1 99 ? 8.314 7.270 35.633 1.00 37.88 99 SER A N 1
ATOM 762 C CA . SER A 1 99 ? 8.565 5.942 36.189 1.00 37.88 99 SER A CA 1
ATOM 763 C C . SER A 1 99 ? 9.410 5.089 35.214 1.00 37.88 99 SER A C 1
ATOM 765 O O . SER A 1 99 ? 9.290 5.256 33.996 1.00 37.88 99 SER A O 1
ATOM 767 N N . PRO A 1 100 ? 10.262 4.160 35.703 1.00 35.50 100 PRO A N 1
ATOM 768 C CA . PRO A 1 100 ? 11.261 3.453 34.879 1.00 35.50 100 PRO A CA 1
ATOM 769 C C . PRO A 1 100 ? 10.684 2.468 33.848 1.00 35.50 100 PRO A C 1
ATOM 771 O O . PRO A 1 100 ? 11.411 1.976 32.986 1.00 35.50 100 PRO A O 1
ATOM 774 N N . TRP A 1 101 ? 9.384 2.184 33.932 1.00 35.47 101 TRP A N 1
ATOM 775 C CA . TRP A 1 101 ? 8.701 1.121 33.191 1.00 35.47 101 TRP A CA 1
ATOM 776 C C . TRP A 1 101 ? 7.982 1.615 31.919 1.00 35.47 101 TRP A C 1
ATOM 778 O O . TRP A 1 101 ? 7.410 0.815 31.182 1.00 35.47 101 TRP A O 1
ATOM 788 N N . LYS A 1 102 ? 8.071 2.916 31.588 1.00 39.81 102 LYS A N 1
ATOM 789 C CA . LYS A 1 102 ? 7.527 3.522 30.350 1.00 39.81 102 LYS A CA 1
ATOM 790 C C . LYS A 1 102 ? 8.373 3.229 29.099 1.00 39.81 102 LYS A C 1
ATOM 792 O O . LYS A 1 102 ? 8.720 4.141 28.352 1.00 39.81 102 LYS A O 1
ATOM 797 N N . ARG A 1 103 ? 8.771 1.974 28.881 1.00 41.00 103 ARG A N 1
ATOM 798 C CA . ARG A 1 103 ? 9.495 1.568 27.659 1.00 41.00 103 ARG A CA 1
ATOM 799 C C . ARG A 1 103 ? 8.858 0.421 26.880 1.00 41.00 103 ARG A C 1
ATOM 801 O O . ARG A 1 103 ? 9.336 0.144 25.788 1.00 41.00 103 ARG A O 1
ATOM 808 N N . GLN A 1 104 ? 7.774 -0.188 27.372 1.00 42.50 104 GLN A N 1
ATOM 809 C CA . GLN A 1 104 ? 7.208 -1.371 26.711 1.00 42.50 104 GLN A CA 1
ATOM 810 C C . GLN A 1 104 ? 5.823 -1.169 26.070 1.00 42.50 104 GLN A C 1
ATOM 812 O O . GLN A 1 104 ? 5.530 -1.860 25.103 1.00 42.50 104 GLN A O 1
ATOM 817 N N . PHE A 1 105 ? 4.998 -0.214 26.520 1.00 29.61 105 PHE A N 1
ATOM 818 C CA . PHE A 1 105 ? 3.689 0.069 25.908 1.00 29.61 105 PHE A CA 1
ATOM 819 C C . PHE A 1 105 ? 3.347 1.568 26.033 1.00 29.61 105 PHE A C 1
ATOM 821 O O . PHE A 1 105 ? 3.343 2.076 27.153 1.00 29.61 105 PHE A O 1
ATOM 828 N N . PRO A 1 106 ? 3.080 2.299 24.932 1.00 35.75 106 PRO A N 1
ATOM 829 C CA . PRO A 1 106 ? 2.870 3.752 24.966 1.00 35.75 106 PRO A CA 1
ATOM 830 C C . PRO A 1 106 ? 1.430 4.187 25.301 1.00 35.75 106 PRO A C 1
ATOM 832 O O . PRO A 1 106 ? 1.113 5.366 25.195 1.00 35.75 106 PRO A O 1
ATOM 835 N N . VAL A 1 107 ? 0.539 3.278 25.699 1.00 42.97 107 VAL A N 1
ATOM 836 C CA . VAL A 1 107 ? -0.876 3.601 25.943 1.00 42.97 107 VAL A CA 1
ATOM 837 C C . VAL A 1 107 ? -1.127 3.978 27.402 1.00 42.97 107 VAL A C 1
ATOM 839 O O . VAL A 1 107 ? -1.508 3.147 28.223 1.00 42.97 107 VAL A O 1
ATOM 842 N N . GLU A 1 108 ? -0.935 5.256 27.727 1.00 42.16 108 GLU A N 1
ATOM 843 C CA . GLU A 1 108 ? -1.490 5.844 28.949 1.00 42.16 108 GLU A CA 1
ATOM 844 C C . GLU A 1 108 ? -2.942 6.268 28.707 1.00 42.16 108 GLU A C 1
ATOM 846 O O . GLU A 1 108 ? -3.231 7.340 28.178 1.00 42.16 108 GLU A O 1
ATOM 851 N N . VAL A 1 109 ? -3.874 5.410 29.122 1.00 44.38 109 VAL A N 1
ATOM 852 C CA . VAL A 1 109 ? -5.248 5.824 29.417 1.00 44.38 109 VAL A CA 1
ATOM 853 C C . VAL A 1 109 ? -5.249 6.280 30.871 1.00 44.38 109 VAL A C 1
ATOM 855 O O . VAL A 1 109 ? -5.200 5.449 31.777 1.00 44.38 109 VAL A O 1
ATOM 858 N N . ILE A 1 110 ? -5.260 7.593 31.110 1.00 47.56 110 ILE A N 1
ATOM 859 C CA . ILE A 1 110 ? -5.443 8.120 32.466 1.00 47.56 110 ILE A CA 1
ATOM 860 C C . ILE A 1 110 ? -6.900 7.865 32.858 1.00 47.56 110 ILE A C 1
ATOM 862 O O . ILE A 1 110 ? -7.827 8.494 32.348 1.00 47.56 110 ILE A O 1
ATOM 866 N N . CYS A 1 111 ? -7.086 6.889 33.739 1.00 34.81 111 CYS A N 1
ATOM 867 C CA . CYS A 1 111 ? -8.311 6.682 34.487 1.00 34.81 111 CYS A CA 1
ATOM 868 C C . CYS A 1 111 ? -8.052 7.223 35.894 1.00 34.81 111 CYS A C 1
ATOM 870 O O . CYS A 1 111 ? -7.309 6.597 36.647 1.00 34.81 111 CYS A O 1
ATOM 872 N N . GLU A 1 112 ? -8.624 8.379 36.227 1.00 39.88 112 GLU A N 1
ATOM 873 C CA . GLU A 1 112 ? -8.959 8.653 37.631 1.00 39.88 112 GLU A CA 1
ATOM 874 C C . GLU A 1 112 ? -10.187 7.829 38.041 1.00 39.88 112 GLU A C 1
ATOM 876 O O . GLU A 1 112 ? -11.068 7.582 37.174 1.00 39.88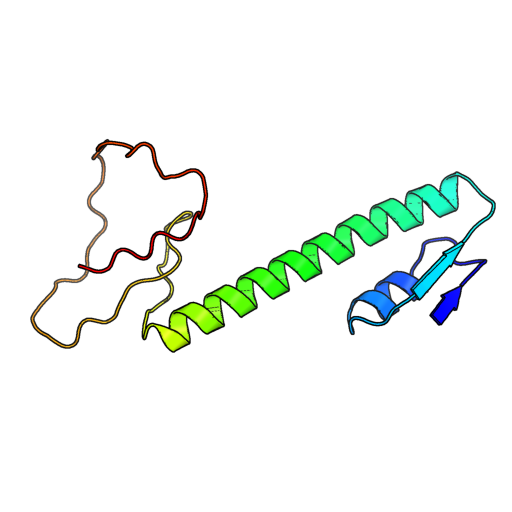 112 GLU A O 1
#

Radius of gyration: 22.02 Å; chains: 1; bounding box: 38×39×56 Å

pLDDT: mean 73.0, std 22.59, range [29.61, 94.56]

Sequence (112 aa):
MADFFCGSGTTTAVAEKPGRKWIVGNLGKFPVHTTRKRMIGVQRQRLAEKEAAFLDLILRACRAEKPDGFETFHGKKSRTSGRHRPCQPAGHAAVGKRSPWKRQFPVEVICE

Foldseek 3Di:
DEEADCQQQPVVLVCPVVPHDYYYHYPDPVSVVNNVVSVVVSVVVVVVVVVVVVLVVVCVVQVWDQDPPDPQAGTDHDDPDDDDDPPDDDDDDDDDDDDPPCPPDSDDPDDD